Protein AF-A0A1I2GBT5-F1 (afdb_monomer_lite)

Organism: NCBI:txid35752

Structure (mmCIF, N/CA/C/O backbone):
data_AF-A0A1I2GBT5-F1
#
_entry.id   AF-A0A1I2GBT5-F1
#
loop_
_atom_site.group_PDB
_atom_site.id
_atom_site.type_symbol
_atom_site.label_atom_id
_atom_site.label_alt_id
_atom_site.label_comp_id
_atom_site.label_asym_id
_atom_site.label_entity_id
_atom_site.label_seq_id
_atom_site.pdbx_PDB_ins_code
_atom_site.Cartn_x
_atom_site.Cartn_y
_atom_site.Cartn_z
_atom_site.occupancy
_atom_site.B_iso_or_equiv
_atom_site.auth_seq_id
_atom_site.auth_comp_id
_atom_site.auth_asym_id
_atom_site.auth_atom_id
_atom_site.pdbx_PDB_model_num
ATOM 1 N N . MET A 1 1 ? 59.811 65.748 21.292 1.00 48.31 1 MET A N 1
ATOM 2 C CA . MET A 1 1 ? 60.052 65.456 19.861 1.00 48.31 1 MET A CA 1
ATOM 3 C C . MET A 1 1 ? 60.131 63.951 19.649 1.00 48.31 1 MET A C 1
ATOM 5 O O . MET A 1 1 ? 61.134 63.360 20.019 1.00 48.31 1 MET A O 1
ATOM 9 N N . ARG A 1 2 ? 59.064 63.355 19.106 1.00 45.00 2 ARG A N 1
ATOM 10 C CA . ARG A 1 2 ? 59.036 62.153 18.246 1.00 45.00 2 ARG A CA 1
ATOM 11 C C . ARG A 1 2 ? 57.567 61.798 18.031 1.00 45.00 2 ARG A C 1
ATOM 13 O O . ARG A 1 2 ? 56.970 61.006 18.746 1.00 45.00 2 ARG A O 1
ATOM 20 N N . THR A 1 3 ? 56.967 62.539 17.117 1.00 44.12 3 THR A N 1
ATOM 21 C CA . THR A 1 3 ? 55.636 62.295 16.585 1.00 44.12 3 THR A CA 1
ATOM 22 C C . THR A 1 3 ? 55.672 61.127 15.597 1.00 44.12 3 THR A C 1
ATOM 24 O O . THR A 1 3 ? 56.662 60.928 14.897 1.00 44.12 3 THR A O 1
ATOM 27 N N . LEU A 1 4 ? 54.506 60.489 15.469 1.00 47.56 4 LEU A N 1
ATOM 28 C CA . LEU A 1 4 ? 53.936 59.972 14.222 1.00 47.56 4 LEU A CA 1
ATOM 29 C C . LEU A 1 4 ? 54.155 58.485 13.868 1.00 47.56 4 LEU A C 1
ATOM 31 O O . LEU A 1 4 ? 55.274 58.023 13.684 1.00 47.56 4 LEU A O 1
ATOM 35 N N . LYS A 1 5 ? 53.003 57.835 13.612 1.00 38.53 5 LYS A N 1
ATOM 36 C CA . LYS A 1 5 ? 52.746 56.525 12.974 1.00 38.53 5 LYS A CA 1
ATOM 37 C C . LYS A 1 5 ? 52.518 55.324 13.902 1.00 38.53 5 LYS A C 1
ATOM 39 O O . LYS A 1 5 ? 53.180 54.303 13.787 1.00 38.53 5 LYS A O 1
ATOM 44 N N . ILE A 1 6 ? 51.475 55.406 14.730 1.00 52.69 6 ILE A N 1
ATOM 45 C CA . ILE A 1 6 ? 50.695 54.225 15.147 1.00 52.69 6 ILE A CA 1
ATOM 46 C C . ILE A 1 6 ? 49.285 54.400 14.570 1.00 52.69 6 ILE A C 1
ATOM 48 O O . ILE A 1 6 ? 48.335 54.747 15.259 1.00 52.69 6 ILE A O 1
ATOM 52 N N . ILE A 1 7 ? 49.186 54.265 13.250 1.00 53.88 7 ILE A N 1
ATOM 53 C CA . ILE A 1 7 ? 47.930 54.071 12.522 1.00 53.88 7 ILE A CA 1
ATOM 54 C C . ILE A 1 7 ? 48.219 52.885 11.614 1.00 53.88 7 ILE A C 1
ATOM 56 O O . ILE A 1 7 ? 48.825 53.085 10.575 1.00 53.88 7 ILE A O 1
ATOM 60 N N . PHE A 1 8 ? 47.932 51.672 12.078 1.00 44.69 8 PHE A N 1
ATOM 61 C CA . PHE A 1 8 ? 47.623 50.468 11.285 1.00 44.69 8 PHE A CA 1
ATOM 62 C C . PHE A 1 8 ? 47.340 49.323 12.276 1.00 44.69 8 PHE A C 1
ATOM 64 O O . PHE A 1 8 ? 47.978 48.279 12.288 1.00 44.69 8 PHE A O 1
ATOM 71 N N . ALA A 1 9 ? 46.400 49.573 13.188 1.00 50.25 9 ALA A N 1
ATOM 72 C CA . ALA A 1 9 ? 45.809 48.571 14.067 1.00 50.25 9 ALA A CA 1
ATOM 73 C C . ALA A 1 9 ? 44.315 48.487 13.731 1.00 50.25 9 ALA A C 1
ATOM 75 O O . ALA A 1 9 ? 43.475 48.968 14.480 1.00 50.25 9 ALA A O 1
ATOM 76 N N . ALA A 1 10 ? 44.004 47.985 12.537 1.00 52.44 10 ALA A N 1
ATOM 77 C CA . ALA A 1 10 ? 42.672 47.557 12.110 1.00 52.44 10 ALA A CA 1
ATOM 78 C C . ALA A 1 10 ? 42.823 46.827 10.765 1.00 52.44 10 ALA A C 1
ATOM 80 O O . ALA A 1 10 ? 43.583 47.296 9.925 1.00 52.44 10 ALA A O 1
ATOM 81 N N . LEU A 1 11 ? 42.076 45.735 10.565 1.00 50.72 11 LEU A N 1
ATOM 82 C CA . LEU A 1 11 ? 41.997 44.891 9.354 1.00 50.72 11 LEU A CA 1
ATOM 83 C C . LEU A 1 11 ? 43.031 43.764 9.193 1.00 50.72 11 LEU A C 1
ATOM 85 O O . LEU A 1 11 ? 43.610 43.593 8.128 1.00 50.72 11 LEU A O 1
ATOM 89 N N . VAL A 1 12 ? 43.151 42.896 10.200 1.00 51.91 12 VAL A N 1
ATOM 90 C CA . VAL A 1 12 ? 43.321 41.450 9.936 1.00 51.91 12 VAL A CA 1
ATOM 91 C C . VAL A 1 12 ? 42.384 40.679 10.867 1.00 51.91 12 VAL A C 1
ATOM 93 O O . VAL A 1 12 ? 42.790 39.935 11.751 1.00 51.91 12 VAL A O 1
ATOM 96 N N . THR A 1 13 ? 41.088 40.927 10.715 1.00 53.03 13 THR A N 1
ATOM 97 C CA . THR A 1 13 ? 40.041 40.020 11.190 1.00 53.03 13 THR A CA 1
ATOM 98 C C . THR A 1 13 ? 39.526 39.245 9.989 1.00 53.03 13 THR A C 1
ATOM 100 O O . THR A 1 13 ? 39.118 39.856 9.005 1.00 53.03 13 THR A O 1
ATOM 103 N N . LEU A 1 14 ? 39.488 37.920 10.138 1.00 53.88 14 LEU A N 1
ATOM 104 C CA . LEU A 1 14 ? 38.753 36.964 9.308 1.00 53.88 14 LEU A CA 1
ATOM 105 C C . LEU A 1 14 ? 39.408 36.520 7.983 1.00 53.88 14 LEU A C 1
ATOM 107 O O . LEU A 1 14 ? 38.904 36.758 6.895 1.00 53.88 14 LEU A O 1
ATOM 111 N N . ALA A 1 15 ? 40.473 35.730 8.098 1.00 49.19 15 ALA A N 1
ATOM 112 C CA . ALA A 1 15 ? 40.707 34.622 7.167 1.00 49.19 15 ALA A CA 1
ATOM 113 C C . ALA A 1 15 ? 40.478 33.300 7.921 1.00 49.19 15 ALA A C 1
ATOM 115 O O . ALA A 1 15 ? 41.344 32.435 8.000 1.00 49.19 15 ALA A O 1
ATOM 116 N N . VAL A 1 16 ? 39.3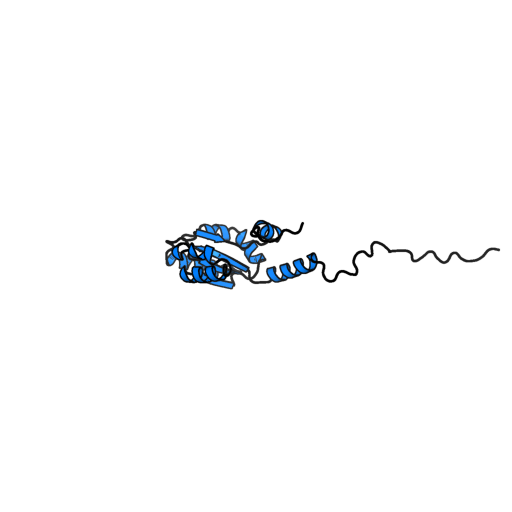16 33.191 8.574 1.00 53.62 16 VAL A N 1
ATOM 117 C CA . VAL A 1 16 ? 38.839 31.923 9.126 1.00 53.62 16 VAL A CA 1
ATOM 118 C C . VAL A 1 16 ? 38.215 31.171 7.960 1.00 53.62 16 VAL A C 1
ATOM 120 O O . VAL A 1 16 ? 37.145 31.535 7.490 1.00 53.62 16 VAL A O 1
ATOM 123 N N . VAL A 1 17 ? 38.946 30.166 7.481 1.00 55.16 17 VAL A N 1
ATOM 124 C CA . VAL A 1 17 ? 38.446 29.034 6.692 1.00 55.16 17 VAL A CA 1
ATOM 125 C C . VAL A 1 17 ? 37.563 29.447 5.510 1.00 55.16 17 VAL A C 1
ATOM 127 O O . VAL A 1 17 ? 36.375 29.155 5.455 1.00 55.16 17 VAL A O 1
ATOM 130 N N . THR A 1 18 ? 38.167 30.052 4.487 1.00 54.47 18 THR A N 1
ATOM 131 C CA . THR A 1 18 ? 37.607 30.000 3.126 1.00 54.47 18 THR A CA 1
ATOM 132 C C . THR A 1 18 ? 37.892 28.620 2.526 1.00 54.47 18 THR A C 1
ATOM 134 O O . THR A 1 18 ? 38.595 28.472 1.531 1.00 54.47 18 THR A O 1
ATOM 137 N N . GLY A 1 19 ? 37.397 27.581 3.196 1.00 52.28 19 GLY A N 1
ATOM 138 C CA . GLY A 1 19 ? 37.163 26.290 2.576 1.00 52.28 19 GLY A CA 1
ATOM 139 C C . GLY A 1 19 ? 35.829 26.360 1.838 1.00 52.28 19 GLY A C 1
ATOM 140 O O . GLY A 1 19 ? 34.835 26.772 2.421 1.00 52.28 19 GLY A O 1
ATOM 141 N N . CYS A 1 20 ? 35.837 25.950 0.569 1.00 51.62 20 CYS A N 1
ATOM 142 C CA . CYS A 1 20 ? 34.666 25.651 -0.266 1.00 51.62 20 CYS A CA 1
ATOM 143 C C . CYS A 1 20 ? 33.842 26.830 -0.818 1.00 51.62 20 CYS A C 1
ATOM 145 O O . CYS A 1 20 ? 32.632 26.892 -0.665 1.00 51.62 20 CYS A O 1
ATOM 147 N N . GLY A 1 21 ? 34.485 27.705 -1.595 1.00 50.25 21 GLY A N 1
ATOM 148 C CA . GLY A 1 21 ? 33.801 28.577 -2.565 1.00 50.25 21 GLY A CA 1
ATOM 149 C C . GLY A 1 21 ? 33.798 28.046 -4.010 1.00 50.25 21 GLY A C 1
ATOM 150 O O . GLY A 1 21 ? 33.721 28.848 -4.935 1.00 50.25 21 GLY A O 1
ATOM 151 N N . LEU A 1 22 ? 33.983 26.738 -4.245 1.00 52.72 22 LEU A N 1
ATOM 152 C CA . LEU A 1 22 ? 34.246 26.216 -5.601 1.00 52.72 22 LEU A CA 1
ATOM 153 C C . LEU A 1 22 ? 33.730 24.794 -5.883 1.00 52.72 22 LEU A C 1
ATOM 155 O O . LEU A 1 22 ? 34.223 24.137 -6.797 1.00 52.72 22 LEU A O 1
ATOM 159 N N . PHE A 1 23 ? 32.718 24.327 -5.156 1.00 54.47 23 PHE A N 1
ATOM 160 C CA . PHE A 1 23 ? 31.980 23.125 -5.541 1.00 54.47 23 PHE A CA 1
ATOM 161 C C . PHE A 1 23 ? 30.581 23.558 -5.970 1.00 54.47 23 PHE A C 1
ATOM 163 O O . PHE A 1 23 ? 29.801 24.047 -5.163 1.00 54.47 23 PHE A O 1
ATOM 170 N N . LYS A 1 24 ? 30.311 23.463 -7.277 1.00 57.53 24 LYS A N 1
ATOM 171 C CA . LYS A 1 24 ? 28.938 23.430 -7.788 1.00 57.53 24 LYS A CA 1
ATOM 172 C C . LYS A 1 24 ? 28.278 22.222 -7.129 1.00 57.53 24 LYS A C 1
ATOM 174 O O . LYS A 1 24 ? 28.861 21.151 -7.264 1.00 57.53 24 LYS A O 1
ATOM 179 N N . ASP A 1 25 ? 27.172 22.449 -6.424 1.00 56.03 25 ASP A N 1
ATOM 180 C CA . ASP A 1 25 ? 26.318 21.486 -5.718 1.00 56.03 25 ASP A CA 1
ATOM 181 C C . ASP A 1 25 ? 27.071 20.255 -5.206 1.00 56.03 25 ASP A C 1
ATOM 183 O O . ASP A 1 25 ? 27.348 19.308 -5.951 1.00 56.03 25 ASP A O 1
ATOM 187 N N . THR A 1 26 ? 27.416 20.250 -3.919 1.00 64.69 26 THR A N 1
ATOM 188 C CA . THR A 1 26 ? 27.980 19.032 -3.331 1.00 64.69 26 THR A CA 1
ATOM 189 C C . THR A 1 26 ? 27.016 17.855 -3.566 1.00 64.69 26 THR A C 1
ATOM 191 O O . THR A 1 26 ? 25.797 18.051 -3.585 1.00 64.69 26 THR A O 1
ATOM 194 N N . PRO A 1 27 ? 27.515 16.617 -3.760 1.00 69.25 27 PRO A N 1
ATOM 195 C CA . PRO A 1 27 ? 26.647 15.451 -3.936 1.00 69.25 27 PRO A CA 1
ATOM 196 C C . PRO A 1 27 ? 25.586 15.313 -2.832 1.00 69.25 27 PRO A C 1
ATOM 198 O O . PRO A 1 27 ? 24.500 14.807 -3.089 1.00 69.25 27 PRO A O 1
ATOM 201 N N . GLU A 1 28 ? 25.891 15.807 -1.631 1.00 66.81 28 GLU A N 1
ATOM 202 C CA . GLU A 1 28 ? 24.997 15.843 -0.477 1.00 66.81 28 GLU A CA 1
ATOM 203 C C . GLU A 1 28 ? 23.852 16.860 -0.632 1.00 66.81 28 GLU A C 1
ATOM 205 O O . GLU A 1 28 ? 22.700 16.487 -0.441 1.00 66.81 28 GLU A O 1
ATOM 210 N N . GLU A 1 29 ? 24.118 18.098 -1.067 1.00 68.75 29 GLU A N 1
ATOM 211 C CA . GLU A 1 29 ? 23.072 19.108 -1.329 1.00 68.75 29 GLU A CA 1
ATOM 212 C C . GLU A 1 29 ? 22.148 18.702 -2.486 1.00 68.75 29 GLU A C 1
ATOM 214 O O . GLU A 1 29 ? 20.932 18.892 -2.425 1.00 68.75 29 GLU A O 1
ATOM 219 N N . LYS A 1 30 ? 22.704 18.097 -3.544 1.00 70.56 30 LYS A N 1
ATOM 220 C CA . LYS A 1 30 ? 21.899 17.582 -4.659 1.00 70.56 30 LYS A CA 1
ATOM 221 C C . LYS A 1 30 ? 20.982 16.444 -4.203 1.00 70.56 30 LYS A C 1
ATOM 223 O O . LYS A 1 30 ? 19.805 16.429 -4.555 1.00 70.56 30 LYS A O 1
ATOM 228 N N . PHE A 1 31 ? 21.513 15.521 -3.405 1.00 70.62 31 PHE A N 1
ATOM 229 C CA . PHE A 1 31 ? 20.752 14.414 -2.834 1.00 70.62 31 PHE A CA 1
ATOM 230 C C . PHE A 1 31 ? 19.661 14.902 -1.871 1.00 70.62 31 PHE A C 1
ATOM 232 O O . PHE A 1 31 ? 18.541 14.401 -1.916 1.00 70.62 31 PHE A O 1
ATOM 239 N N . GLN A 1 32 ? 19.950 15.922 -1.055 1.00 71.50 32 GLN A N 1
ATOM 240 C CA . GLN A 1 32 ? 18.959 16.566 -0.187 1.00 71.50 32 GLN A CA 1
ATOM 241 C C . GLN A 1 32 ? 17.795 17.145 -0.993 1.00 71.50 32 GLN A C 1
ATOM 243 O O . GLN A 1 32 ? 16.642 16.868 -0.676 1.00 71.50 32 GLN A O 1
ATOM 248 N N . LYS A 1 33 ? 18.085 17.875 -2.075 1.00 74.06 33 LYS A N 1
ATOM 249 C CA . LYS A 1 33 ? 17.052 18.461 -2.934 1.00 74.06 33 LYS A CA 1
ATOM 250 C C . LYS A 1 33 ? 16.226 17.407 -3.678 1.00 74.06 33 LYS A C 1
ATOM 252 O O . LYS A 1 33 ? 15.013 17.551 -3.793 1.00 74.06 33 LYS A O 1
ATOM 257 N N . GLU A 1 34 ? 16.864 16.341 -4.166 1.00 71.62 34 GLU A N 1
ATOM 258 C CA . GLU A 1 34 ? 16.162 15.202 -4.777 1.00 71.62 34 GLU A CA 1
ATOM 259 C C . GLU A 1 34 ? 15.240 14.504 -3.765 1.00 71.62 34 GLU A C 1
ATOM 261 O O . 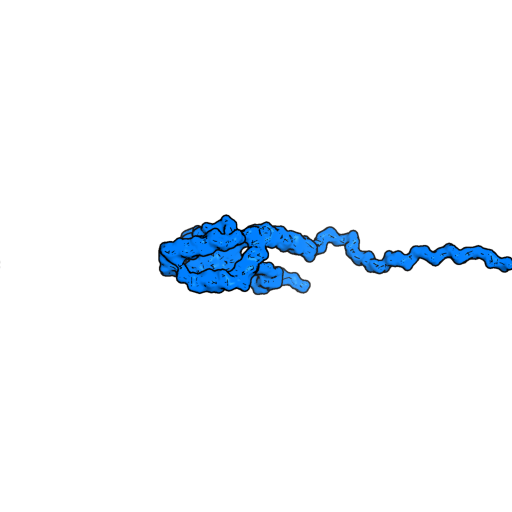GLU A 1 34 ? 14.127 14.118 -4.116 1.00 71.62 34 GLU A O 1
ATOM 266 N N . ILE A 1 35 ? 15.661 14.383 -2.502 1.00 69.31 35 ILE A N 1
ATOM 267 C CA . ILE A 1 35 ? 14.818 13.833 -1.437 1.00 69.31 35 ILE A CA 1
ATOM 268 C C . ILE A 1 35 ? 13.664 14.772 -1.089 1.00 69.31 35 ILE A C 1
ATOM 270 O O . ILE A 1 35 ? 12.543 14.287 -0.975 1.00 69.31 35 ILE A O 1
ATOM 274 N N . GLU A 1 36 ? 13.888 16.082 -0.950 1.00 70.00 36 GLU A N 1
ATOM 275 C CA . GLU A 1 36 ? 12.803 17.050 -0.716 1.00 70.00 36 GLU A CA 1
ATOM 276 C C . GLU A 1 36 ? 11.739 16.964 -1.818 1.00 70.00 36 GLU A C 1
ATOM 278 O O . GLU A 1 36 ? 10.555 16.839 -1.518 1.00 70.00 36 GLU A O 1
ATOM 283 N N . GLU A 1 37 ? 12.152 16.897 -3.087 1.00 72.50 37 GLU A N 1
ATOM 284 C CA . GLU A 1 37 ? 11.221 16.749 -4.212 1.00 72.50 37 GLU A CA 1
ATOM 285 C C . GLU A 1 37 ? 10.461 15.408 -4.188 1.00 72.50 37 GLU A C 1
ATOM 287 O O . GLU A 1 37 ? 9.319 15.321 -4.641 1.00 72.50 37 GLU A O 1
ATOM 292 N N . ILE A 1 38 ? 11.072 14.334 -3.677 1.00 67.06 38 ILE A N 1
ATOM 293 C CA . ILE A 1 38 ? 10.394 13.042 -3.479 1.00 67.06 38 ILE A CA 1
ATOM 294 C C . ILE A 1 38 ? 9.382 13.128 -2.333 1.00 67.06 38 ILE A C 1
ATOM 296 O O . ILE A 1 38 ? 8.290 12.575 -2.452 1.00 67.06 38 ILE A O 1
ATOM 300 N N . LEU A 1 39 ? 9.717 13.823 -1.245 1.00 66.38 39 LEU A N 1
ATOM 301 C CA . LEU A 1 39 ? 8.842 13.980 -0.082 1.00 66.38 39 LEU A CA 1
ATOM 302 C C . LEU A 1 39 ? 7.615 14.852 -0.385 1.00 66.38 39 LEU A C 1
ATOM 304 O O . LEU A 1 39 ? 6.569 14.640 0.225 1.00 66.38 39 LEU A O 1
ATOM 308 N N . GLU A 1 40 ? 7.725 15.771 -1.348 1.00 69.25 40 GLU A N 1
ATOM 309 C CA . GLU A 1 40 ? 6.613 16.578 -1.869 1.00 69.25 40 GLU A CA 1
ATOM 310 C C . GLU A 1 40 ? 5.709 15.825 -2.865 1.00 69.25 40 GLU A C 1
ATOM 312 O O . GLU A 1 40 ? 4.641 16.323 -3.232 1.00 69.25 40 GLU A O 1
ATOM 317 N N . LYS A 1 41 ? 6.103 14.630 -3.328 1.00 78.50 41 LYS A N 1
ATOM 318 C CA . LYS A 1 41 ? 5.283 13.823 -4.241 1.00 78.50 41 LYS A CA 1
ATOM 319 C C . LYS A 1 41 ? 4.276 12.962 -3.472 1.00 78.50 41 LYS A C 1
ATOM 321 O O . LYS A 1 41 ? 4.590 12.474 -2.384 1.00 78.50 41 LYS A O 1
ATOM 326 N N . PRO A 1 42 ? 3.100 12.686 -4.073 1.00 83.44 42 PRO A N 1
ATOM 327 C CA . PRO A 1 42 ? 2.147 11.742 -3.514 1.00 83.44 42 PRO A CA 1
ATOM 328 C C . PRO A 1 42 ? 2.807 10.393 -3.269 1.00 83.44 42 PRO A C 1
ATOM 330 O O . PRO A 1 42 ? 3.398 9.791 -4.172 1.00 83.44 42 PRO A O 1
ATOM 333 N N . ALA A 1 43 ? 2.692 9.919 -2.039 1.00 91.62 43 ALA A N 1
ATOM 334 C CA . ALA A 1 43 ? 3.244 8.643 -1.644 1.00 91.62 43 ALA A CA 1
ATOM 335 C C . ALA A 1 43 ? 2.188 7.544 -1.812 1.00 91.62 43 ALA A C 1
ATOM 337 O O . ALA A 1 43 ? 0.983 7.784 -1.725 1.00 91.62 43 ALA A O 1
ATOM 338 N N . VAL A 1 44 ? 2.641 6.318 -2.083 1.00 94.25 44 VAL A N 1
ATOM 339 C CA . VAL A 1 44 ? 1.748 5.173 -2.294 1.00 94.25 44 VAL A CA 1
ATOM 340 C C . VAL A 1 44 ? 2.106 4.055 -1.333 1.00 94.25 44 VAL A C 1
ATOM 342 O O . VAL A 1 44 ? 3.247 3.595 -1.318 1.00 94.25 44 VAL A O 1
ATOM 345 N N . PHE A 1 45 ? 1.114 3.573 -0.588 1.00 97.00 45 PHE A N 1
ATOM 346 C CA . PHE A 1 45 ? 1.198 2.316 0.152 1.00 97.00 45 PHE A CA 1
ATOM 347 C C . PHE A 1 45 ? 0.245 1.282 -0.458 1.00 97.00 45 PHE A C 1
ATOM 349 O O . PHE A 1 45 ? -0.677 1.618 -1.204 1.00 97.00 45 PHE A O 1
ATOM 356 N N . THR A 1 46 ? 0.506 0.003 -0.200 1.00 97.94 46 THR A N 1
ATOM 357 C CA . THR A 1 46 ? -0.267 -1.109 -0.775 1.00 97.94 46 THR A CA 1
ATOM 358 C C . THR A 1 46 ? -0.862 -1.964 0.332 1.00 97.94 46 THR A C 1
ATOM 360 O O . THR A 1 46 ? -0.156 -2.338 1.265 1.00 97.94 46 THR A O 1
ATOM 363 N N . VAL A 1 47 ? -2.146 -2.292 0.216 1.00 98.50 47 VAL A N 1
ATOM 364 C CA . VAL A 1 47 ? -2.831 -3.257 1.083 1.00 98.50 47 VAL A CA 1
ATOM 365 C C . VAL A 1 47 ? -3.085 -4.512 0.265 1.00 98.50 47 VAL A C 1
ATOM 367 O O . VAL A 1 47 ? -3.885 -4.474 -0.661 1.00 98.50 47 VAL A O 1
ATOM 370 N N . PHE A 1 48 ? -2.387 -5.599 0.571 1.00 98.25 48 PHE A N 1
ATOM 371 C CA . PHE A 1 48 ? -2.605 -6.905 -0.046 1.00 98.25 48 PHE A CA 1
ATOM 372 C C . PHE A 1 48 ? -3.742 -7.636 0.655 1.00 98.25 48 PHE A C 1
ATOM 374 O O . PHE A 1 48 ? -3.843 -7.598 1.885 1.00 98.25 48 PHE A O 1
ATOM 381 N N . LEU A 1 49 ? -4.567 -8.312 -0.134 1.00 98.38 49 LEU A N 1
ATOM 382 C CA . LEU A 1 49 ? -5.735 -9.040 0.336 1.00 98.38 49 LEU A CA 1
ATOM 383 C C . LEU A 1 49 ? -5.414 -10.523 0.519 1.00 98.38 49 LEU A C 1
ATOM 385 O O . LEU A 1 49 ? -4.471 -11.056 -0.078 1.00 98.38 49 LEU A O 1
ATOM 389 N N . ASP A 1 50 ? -6.218 -11.180 1.345 1.00 97.69 50 ASP A N 1
ATOM 390 C CA . ASP A 1 50 ? -6.290 -12.638 1.373 1.00 97.69 50 ASP A CA 1
ATOM 391 C C . ASP A 1 50 ? -6.906 -13.181 0.076 1.00 97.69 50 ASP A C 1
ATOM 393 O O . ASP A 1 50 ? -7.671 -12.488 -0.598 1.00 97.69 50 ASP A O 1
ATOM 397 N N . ASP A 1 51 ? -6.572 -14.421 -0.295 1.00 94.69 51 ASP A N 1
ATOM 398 C CA . ASP A 1 51 ? -7.038 -15.015 -1.559 1.00 94.69 51 ASP A CA 1
ATOM 399 C C . ASP A 1 51 ? -8.554 -15.268 -1.534 1.00 94.69 51 ASP A C 1
ATOM 401 O O . ASP A 1 51 ? -9.217 -15.263 -2.569 1.00 94.69 51 ASP A O 1
ATOM 405 N N . GLU A 1 52 ? -9.100 -15.458 -0.337 1.00 94.88 52 GLU A N 1
ATOM 406 C CA . GLU A 1 52 ? -10.507 -15.680 -0.036 1.00 94.88 52 GLU A CA 1
ATOM 407 C C . GLU A 1 52 ? -11.278 -14.404 0.345 1.00 94.88 52 GLU A C 1
ATOM 409 O O . GLU A 1 52 ? -12.443 -14.503 0.739 1.00 94.88 52 GLU A O 1
ATOM 414 N N . ALA A 1 53 ? -10.666 -13.216 0.229 1.00 97.12 53 ALA A N 1
ATOM 415 C CA . ALA A 1 53 ? -11.308 -11.955 0.593 1.00 97.12 53 ALA A CA 1
ATOM 416 C C . ALA A 1 53 ? -12.626 -11.748 -0.179 1.00 97.12 53 ALA A C 1
ATOM 418 O O . ALA A 1 53 ? -12.686 -11.679 -1.410 1.00 97.12 53 ALA A O 1
ATOM 419 N N . THR A 1 54 ? -13.721 -11.624 0.561 1.00 97.88 54 THR A N 1
ATOM 420 C CA . THR A 1 54 ? -15.072 -11.543 0.006 1.00 97.88 54 THR A CA 1
ATOM 421 C C . THR A 1 54 ? -15.379 -10.148 -0.559 1.00 97.88 54 THR A C 1
ATOM 423 O O . THR A 1 54 ? -14.737 -9.152 -0.228 1.00 97.88 54 THR A O 1
ATOM 426 N N . GLU A 1 55 ? -16.395 -10.027 -1.425 1.00 97.50 55 GLU A N 1
ATOM 427 C CA . GLU A 1 55 ? -16.854 -8.712 -1.925 1.00 97.50 55 GLU A CA 1
ATOM 428 C C . GLU A 1 55 ? -17.238 -7.719 -0.803 1.00 97.50 55 GLU A C 1
ATOM 430 O O . GLU A 1 55 ? -16.841 -6.550 -0.878 1.00 97.50 55 GLU A O 1
ATOM 435 N N . PRO A 1 56 ? -17.960 -8.129 0.264 1.00 98.19 56 PRO A N 1
ATOM 436 C CA . PRO A 1 56 ? -18.233 -7.240 1.390 1.00 98.19 56 PRO A CA 1
ATOM 437 C C . PRO A 1 56 ? -16.968 -6.757 2.107 1.00 98.19 56 PRO A C 1
ATOM 439 O O . PRO A 1 56 ? -16.893 -5.580 2.454 1.00 98.19 56 PRO A O 1
ATOM 442 N N . GLU A 1 57 ? -15.969 -7.622 2.297 1.00 98.31 57 GLU A N 1
ATOM 443 C CA . GLU A 1 57 ? -14.691 -7.256 2.928 1.00 98.31 57 GLU A CA 1
ATOM 444 C C . GLU A 1 57 ? -13.910 -6.270 2.060 1.00 98.31 57 GLU A C 1
ATOM 446 O O . GLU A 1 57 ? -13.472 -5.230 2.551 1.00 98.31 57 GLU A O 1
ATOM 451 N N . ARG A 1 58 ? -13.845 -6.512 0.746 1.00 98.19 58 ARG A N 1
ATOM 452 C CA . ARG A 1 58 ? -13.238 -5.583 -0.222 1.00 98.19 58 ARG A CA 1
ATOM 453 C C . ARG A 1 58 ? -13.920 -4.221 -0.223 1.00 98.19 58 ARG A C 1
ATOM 455 O O . ARG A 1 58 ? -13.252 -3.187 -0.226 1.00 98.19 58 ARG A O 1
ATOM 462 N N . THR A 1 59 ? -15.249 -4.208 -0.171 1.00 98.25 59 THR A N 1
ATOM 463 C CA . THR A 1 59 ? -16.042 -2.973 -0.106 1.00 98.25 59 THR A CA 1
ATOM 464 C C . THR A 1 59 ? -15.813 -2.225 1.208 1.00 98.25 59 THR A C 1
ATOM 466 O O . THR A 1 59 ? -15.666 -0.998 1.204 1.00 98.25 59 THR A O 1
ATOM 469 N N . ALA A 1 60 ? -15.755 -2.942 2.333 1.00 98.12 60 ALA A N 1
ATOM 470 C CA . ALA A 1 60 ? -15.484 -2.365 3.646 1.00 98.12 60 ALA A CA 1
ATOM 471 C C . ALA A 1 60 ? -14.069 -1.775 3.720 1.00 98.12 60 ALA A C 1
ATOM 473 O O . ALA A 1 60 ? -13.910 -0.642 4.172 1.00 98.12 60 ALA A O 1
ATOM 474 N N . LEU A 1 61 ? -13.070 -2.501 3.213 1.00 98.44 61 LEU A N 1
ATOM 475 C CA . LEU A 1 61 ? -11.681 -2.058 3.129 1.00 98.44 61 LEU A CA 1
ATOM 476 C C . LEU A 1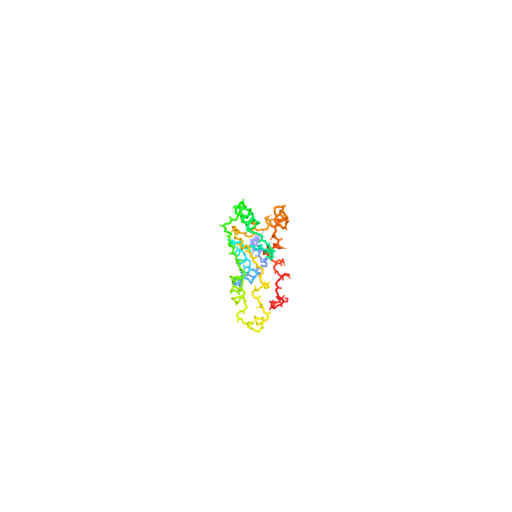 61 ? -11.537 -0.806 2.260 1.00 98.44 61 LEU A C 1
ATOM 478 O O . LEU A 1 61 ? -10.999 0.197 2.725 1.00 98.44 61 LEU A O 1
ATOM 482 N N . ARG A 1 62 ? -12.094 -0.810 1.042 1.00 98.44 62 ARG A N 1
ATOM 483 C CA . ARG A 1 62 ? -12.134 0.383 0.180 1.00 98.44 62 ARG A CA 1
ATOM 484 C C . ARG A 1 62 ? -12.749 1.577 0.908 1.00 98.44 62 ARG A C 1
ATOM 486 O O . ARG A 1 62 ? -12.151 2.646 0.949 1.00 98.44 62 ARG A O 1
ATOM 493 N N . SER A 1 63 ? -13.918 1.377 1.515 1.00 98.19 63 SER A N 1
ATOM 494 C CA . SER A 1 63 ? -14.633 2.441 2.228 1.00 98.19 63 SER A CA 1
ATOM 495 C C . SER A 1 63 ? -13.850 2.970 3.428 1.00 98.19 63 SER A C 1
ATOM 497 O O . SER A 1 63 ? -14.007 4.130 3.796 1.00 98.19 63 SER A O 1
ATOM 499 N N . TRP A 1 64 ? -13.057 2.123 4.086 1.00 98.00 64 TRP A N 1
ATOM 500 C CA . TRP A 1 64 ? -12.182 2.534 5.178 1.00 98.00 64 TRP A CA 1
ATOM 501 C C . TRP A 1 64 ? -11.019 3.383 4.656 1.00 98.00 64 TRP A C 1
ATOM 503 O O . TRP A 1 64 ? -10.755 4.446 5.216 1.00 98.00 64 TRP A O 1
ATOM 513 N N . LEU A 1 65 ? -10.375 2.957 3.563 1.00 98.12 65 LEU A N 1
ATOM 514 C CA . LEU A 1 65 ? -9.253 3.671 2.941 1.00 98.12 65 LEU A CA 1
ATOM 515 C C . LEU A 1 65 ? -9.683 5.055 2.439 1.00 98.12 65 LEU A C 1
ATOM 517 O O . LEU A 1 65 ? -9.027 6.046 2.734 1.00 98.12 65 LEU A O 1
ATOM 521 N N . GLU A 1 66 ? -10.826 5.142 1.758 1.00 97.56 66 GLU A N 1
ATOM 522 C CA . GLU A 1 66 ? -11.366 6.397 1.208 1.00 97.56 66 GLU A CA 1
ATOM 523 C C . GLU A 1 66 ? -11.814 7.403 2.288 1.00 97.56 66 GLU A C 1
ATOM 525 O O . GLU A 1 66 ? -12.033 8.573 1.986 1.00 97.56 66 GLU A O 1
ATOM 530 N N . LYS A 1 67 ? -11.955 6.973 3.550 1.00 97.00 67 LYS A N 1
ATOM 531 C CA . LYS A 1 67 ? -12.298 7.848 4.686 1.00 97.00 67 LYS A CA 1
ATOM 532 C C . LYS A 1 67 ? -11.083 8.427 5.404 1.00 97.00 67 LYS A C 1
ATOM 534 O O . LYS A 1 67 ? -11.268 9.255 6.296 1.00 97.00 67 LYS A O 1
ATOM 539 N N . GLN A 1 68 ? -9.873 7.980 5.074 1.00 95.81 68 GLN A N 1
ATOM 540 C CA . GLN A 1 68 ? -8.674 8.519 5.704 1.00 95.81 68 GLN A CA 1
ATOM 541 C C . GLN A 1 68 ? -8.425 9.948 5.193 1.00 95.81 68 GLN A C 1
ATOM 543 O O . GLN A 1 68 ? -8.548 10.185 3.991 1.00 95.81 68 GLN A O 1
ATOM 548 N N . PRO A 1 69 ? -8.085 10.901 6.078 1.00 92.88 69 PRO A N 1
ATOM 549 C CA . PRO A 1 69 ? -8.068 12.329 5.752 1.00 92.88 69 PRO A CA 1
ATOM 550 C C . PRO A 1 69 ? -7.107 12.696 4.613 1.00 92.88 69 PRO A C 1
ATOM 552 O O . PRO A 1 69 ? -7.433 13.560 3.805 1.00 92.88 69 PRO A O 1
ATOM 555 N N . ASP A 1 70 ? -5.970 12.007 4.521 1.00 93.44 70 ASP A N 1
ATOM 556 C CA . ASP A 1 70 ? -4.905 12.320 3.561 1.00 93.44 70 ASP A CA 1
ATOM 557 C C . ASP A 1 70 ? -4.890 11.386 2.343 1.00 93.44 70 ASP A C 1
ATOM 559 O O . ASP A 1 70 ? -3.991 11.464 1.503 1.00 93.44 70 ASP A O 1
ATOM 563 N N . VAL A 1 71 ? -5.871 10.479 2.229 1.00 96.19 71 VAL A N 1
ATOM 564 C CA . VAL A 1 71 ? -5.999 9.579 1.076 1.00 96.19 71 VAL A CA 1
ATOM 565 C C . VAL A 1 71 ? -6.600 10.330 -0.106 1.00 96.19 71 VAL A C 1
ATOM 567 O O . VAL A 1 71 ? -7.704 10.864 -0.051 1.00 96.19 71 VAL A O 1
ATOM 570 N N . VAL A 1 72 ? -5.862 10.327 -1.213 1.00 96.38 72 VAL A N 1
ATOM 571 C CA . VAL A 1 72 ? -6.207 11.030 -2.454 1.00 96.38 72 VAL A CA 1
ATOM 572 C C . VAL A 1 72 ? -6.830 10.080 -3.477 1.00 96.38 72 VAL A C 1
ATOM 574 O O . VAL A 1 72 ? -7.693 10.485 -4.254 1.00 96.38 72 VAL A O 1
ATOM 577 N N . ALA A 1 73 ? -6.399 8.815 -3.505 1.00 97.25 73 ALA A N 1
ATOM 578 C CA . ALA A 1 73 ? -6.941 7.818 -4.425 1.00 97.25 73 ALA A CA 1
ATOM 579 C C . ALA A 1 73 ? -6.797 6.391 -3.889 1.00 97.25 73 ALA A C 1
ATOM 581 O O . ALA A 1 73 ? -5.789 6.049 -3.272 1.00 97.25 73 ALA A O 1
ATOM 582 N N . VAL A 1 74 ? -7.775 5.538 -4.207 1.00 98.12 74 VAL A N 1
ATOM 583 C CA . VAL A 1 74 ? -7.768 4.104 -3.885 1.00 98.12 74 VAL A CA 1
ATOM 584 C C . VAL A 1 74 ? -8.042 3.300 -5.155 1.00 98.12 74 VAL A C 1
ATOM 586 O O . VAL A 1 74 ? -9.169 3.254 -5.659 1.00 98.12 74 VAL A O 1
ATOM 589 N N . ALA A 1 75 ? -7.007 2.647 -5.679 1.00 97.69 75 ALA A N 1
ATOM 590 C CA . ALA A 1 75 ? -7.091 1.804 -6.865 1.00 97.69 75 ALA A CA 1
ATOM 591 C C . ALA A 1 75 ? -7.071 0.327 -6.467 1.00 97.69 75 ALA A C 1
ATOM 593 O O . ALA A 1 75 ? -6.180 -0.108 -5.744 1.00 97.69 75 ALA A O 1
ATOM 594 N N . PHE A 1 76 ? -8.050 -0.437 -6.949 1.00 97.94 76 PHE A N 1
ATOM 595 C CA . PHE A 1 76 ? -8.038 -1.890 -6.810 1.00 97.94 76 PHE A CA 1
ATOM 596 C C . PHE A 1 76 ? -7.221 -2.493 -7.951 1.00 97.94 76 PHE A C 1
ATOM 598 O O . PHE A 1 76 ? -7.401 -2.112 -9.107 1.00 97.94 76 PHE A O 1
ATOM 605 N N . GLU A 1 77 ? -6.328 -3.406 -7.606 1.00 97.38 77 GLU A N 1
ATOM 606 C CA . GLU A 1 77 ? -5.476 -4.154 -8.517 1.00 97.38 77 GLU A CA 1
ATOM 607 C C . GLU A 1 77 ? -5.815 -5.636 -8.342 1.00 97.38 77 GLU A C 1
ATOM 609 O O . GLU A 1 77 ? -5.496 -6.241 -7.317 1.00 97.38 77 GLU A O 1
ATOM 614 N N . ASP A 1 78 ? -6.513 -6.200 -9.328 1.00 96.69 78 ASP A N 1
ATOM 615 C CA . ASP A 1 78 ? -6.770 -7.637 -9.381 1.00 96.69 78 ASP A CA 1
ATOM 616 C C . ASP A 1 78 ? -5.490 -8.416 -9.734 1.00 96.69 78 ASP A C 1
ATOM 618 O O . ASP A 1 78 ? -4.458 -7.836 -10.091 1.00 96.69 78 ASP A O 1
ATOM 622 N N . LYS A 1 79 ? -5.548 -9.752 -9.665 1.00 95.00 79 LYS A N 1
ATOM 623 C CA . LYS A 1 79 ? -4.383 -10.604 -9.954 1.00 95.00 79 LYS A CA 1
ATOM 624 C C . LYS A 1 79 ? -3.801 -10.362 -11.356 1.00 95.00 79 LYS A C 1
ATOM 626 O O . LYS A 1 79 ? -2.585 -10.416 -11.531 1.00 95.00 79 LYS A O 1
ATOM 631 N N . ALA A 1 80 ? -4.642 -10.091 -12.358 1.00 95.25 80 ALA A N 1
ATOM 632 C CA . ALA A 1 80 ? -4.191 -9.873 -13.733 1.00 95.25 80 ALA A CA 1
ATOM 633 C C . ALA A 1 80 ? -3.449 -8.536 -13.866 1.00 95.25 80 ALA A C 1
ATOM 635 O O . ALA A 1 80 ? -2.348 -8.487 -14.414 1.00 95.25 80 ALA A O 1
ATOM 636 N N . ALA A 1 81 ? -4.009 -7.465 -13.305 1.00 95.50 81 ALA A N 1
ATOM 637 C CA . ALA A 1 81 ? -3.377 -6.155 -13.246 1.00 95.50 81 ALA A CA 1
ATOM 638 C C . ALA A 1 81 ? -2.065 -6.194 -12.443 1.00 95.50 81 ALA A C 1
ATOM 640 O O . ALA A 1 81 ? -1.062 -5.627 -12.886 1.00 95.50 81 ALA A O 1
ATOM 641 N N . ALA A 1 82 ? -2.039 -6.927 -11.324 1.00 94.19 82 ALA A N 1
ATOM 642 C CA . ALA A 1 82 ? -0.833 -7.147 -10.531 1.00 94.19 82 ALA A CA 1
ATOM 643 C C . ALA A 1 82 ? 0.257 -7.839 -11.359 1.00 94.19 82 ALA A C 1
ATOM 645 O O . ALA A 1 82 ? 1.405 -7.402 -11.341 1.00 94.19 82 ALA A O 1
ATOM 646 N N . TYR A 1 83 ? -0.095 -8.864 -12.141 1.00 93.44 83 TYR A N 1
ATOM 647 C CA . TYR A 1 83 ? 0.842 -9.568 -13.019 1.00 93.44 83 TYR A CA 1
ATOM 648 C C . TYR A 1 83 ? 1.405 -8.685 -14.133 1.00 93.44 83 TYR A C 1
ATOM 650 O O . TYR A 1 83 ? 2.614 -8.684 -14.372 1.00 93.44 83 TYR A O 1
ATOM 658 N N . GLU A 1 84 ? 0.564 -7.881 -14.787 1.00 93.31 84 GLU A N 1
ATOM 659 C CA . GLU A 1 84 ? 1.022 -6.917 -15.792 1.00 93.31 84 GLU A CA 1
ATOM 660 C C . GLU A 1 84 ? 1.981 -5.884 -15.197 1.00 93.31 84 GLU A C 1
ATOM 662 O O . GLU A 1 84 ? 3.048 -5.627 -15.761 1.00 93.31 84 GLU A O 1
ATOM 667 N N . ARG A 1 85 ? 1.648 -5.333 -14.025 1.00 90.25 85 ARG A N 1
ATOM 668 C CA . ARG A 1 85 ? 2.526 -4.407 -13.308 1.00 90.25 85 ARG A CA 1
ATOM 669 C C . ARG A 1 85 ? 3.833 -5.080 -12.904 1.00 90.25 85 ARG A C 1
ATOM 671 O O . ARG A 1 85 ? 4.895 -4.480 -13.038 1.00 90.25 85 ARG A O 1
ATOM 678 N N . PHE A 1 86 ? 3.765 -6.318 -12.428 1.00 89.44 86 PHE A N 1
ATOM 679 C CA . PHE A 1 86 ? 4.939 -7.086 -12.041 1.00 89.44 86 PHE A CA 1
ATOM 680 C C . PHE A 1 86 ? 5.876 -7.248 -13.249 1.00 89.44 86 PHE A C 1
ATOM 682 O O . PHE A 1 86 ? 7.028 -6.844 -13.173 1.00 89.44 86 PHE A O 1
ATOM 689 N N . LYS A 1 87 ? 5.385 -7.646 -14.429 1.00 88.88 87 LYS A N 1
ATOM 690 C CA . LYS A 1 87 ? 6.214 -7.696 -15.655 1.00 88.88 87 LYS A CA 1
ATOM 691 C C . LYS A 1 87 ? 6.919 -6.372 -15.982 1.00 88.88 87 LYS A C 1
ATOM 693 O O . LYS A 1 87 ? 8.055 -6.388 -16.443 1.00 88.88 87 LYS A O 1
ATOM 698 N N . GLN A 1 88 ? 6.271 -5.234 -15.736 1.00 90.38 88 GLN A N 1
ATOM 699 C CA . GLN A 1 88 ? 6.864 -3.910 -15.974 1.00 90.38 88 GLN A CA 1
ATOM 700 C C . GLN A 1 88 ? 7.973 -3.546 -14.976 1.00 90.38 88 GLN A C 1
ATOM 702 O O . GLN A 1 88 ? 8.810 -2.705 -15.293 1.00 90.38 88 GLN A O 1
ATOM 707 N N . LEU A 1 89 ? 7.982 -4.146 -13.782 1.00 86.38 89 LEU A N 1
ATOM 708 C CA . LEU A 1 89 ? 8.996 -3.907 -12.749 1.00 86.38 89 LEU A CA 1
ATOM 709 C C . LEU A 1 89 ? 10.269 -4.740 -12.950 1.00 86.38 89 LEU A C 1
ATOM 711 O O . LEU A 1 89 ? 11.331 -4.321 -12.496 1.00 86.38 89 LEU A O 1
ATOM 715 N N . TRP A 1 90 ? 10.181 -5.874 -13.651 1.00 86.81 90 TRP A N 1
ATOM 716 C CA . TRP A 1 90 ? 11.326 -6.735 -13.984 1.00 86.81 90 TRP A CA 1
ATOM 717 C C . TRP A 1 90 ? 11.519 -6.883 -15.505 1.00 86.81 90 TRP A C 1
ATOM 719 O O . TRP A 1 90 ? 11.534 -8.005 -16.014 1.00 86.81 90 TRP A O 1
ATOM 729 N N . PRO A 1 91 ? 11.685 -5.776 -16.259 1.00 85.75 91 PRO A N 1
ATOM 730 C CA . PRO A 1 91 ? 11.874 -5.851 -17.708 1.00 85.75 91 PRO A CA 1
ATOM 731 C C . PRO A 1 91 ? 13.198 -6.533 -18.085 1.00 85.75 91 PRO A C 1
ATOM 733 O O . PRO A 1 91 ? 13.281 -7.189 -19.121 1.00 85.75 91 PRO A O 1
ATOM 736 N N . ASP A 1 92 ? 14.211 -6.405 -17.224 1.00 87.75 92 ASP A N 1
ATOM 737 C CA . ASP A 1 92 ? 15.572 -6.893 -17.459 1.00 87.75 92 ASP A CA 1
ATOM 738 C C . ASP A 1 92 ? 15.817 -8.311 -16.912 1.00 87.75 92 ASP A C 1
ATOM 740 O O . ASP A 1 92 ? 16.898 -8.864 -17.107 1.00 87.75 92 ASP A O 1
ATOM 744 N N . ASP A 1 93 ? 14.824 -8.918 -16.250 1.00 86.62 93 ASP A N 1
ATOM 745 C CA . ASP A 1 93 ? 14.921 -10.266 -15.673 1.00 86.62 93 ASP A CA 1
ATOM 746 C C . ASP A 1 93 ? 13.765 -11.177 -16.141 1.00 86.62 93 ASP A C 1
ATOM 748 O O . ASP A 1 93 ? 12.889 -11.580 -15.366 1.00 86.62 93 ASP A O 1
ATOM 752 N N . PRO A 1 94 ? 13.716 -11.509 -17.446 1.00 84.81 94 PRO A N 1
ATOM 753 C CA . PRO A 1 94 ? 12.672 -12.371 -17.991 1.00 84.81 94 PRO A CA 1
ATOM 754 C C . PRO A 1 94 ? 12.760 -13.810 -17.465 1.00 84.81 94 PRO A C 1
ATOM 756 O O . PRO A 1 94 ? 11.759 -14.525 -17.489 1.00 84.81 94 PRO A O 1
ATOM 759 N N . ASP A 1 95 ? 13.931 -14.256 -17.002 1.00 86.88 95 ASP A N 1
ATOM 760 C CA . ASP A 1 95 ? 14.106 -15.590 -16.426 1.00 86.88 95 ASP A CA 1
ATOM 761 C C . ASP A 1 95 ? 13.468 -15.692 -15.036 1.00 86.88 95 ASP A C 1
ATOM 763 O O . ASP A 1 95 ? 12.829 -16.706 -14.742 1.00 86.88 95 ASP A O 1
ATOM 767 N N . PHE A 1 96 ? 13.537 -14.637 -14.218 1.00 85.06 96 PHE A N 1
ATOM 768 C CA . PHE A 1 96 ? 12.748 -14.537 -12.990 1.00 85.06 96 PHE A CA 1
ATOM 769 C C . PHE A 1 96 ? 11.248 -14.638 -13.286 1.00 85.06 96 PHE A C 1
ATOM 771 O O . PHE A 1 96 ? 10.546 -15.448 -12.676 1.00 85.06 96 PHE A O 1
ATOM 778 N N . MET A 1 97 ? 10.773 -13.910 -14.301 1.00 86.94 97 MET A N 1
ATOM 779 C CA . MET A 1 97 ? 9.358 -13.897 -14.687 1.00 86.94 97 MET A CA 1
ATOM 780 C C . MET A 1 97 ? 8.810 -15.254 -15.149 1.00 86.94 97 MET A C 1
ATOM 782 O O . MET A 1 97 ? 7.614 -15.497 -14.999 1.00 86.94 97 MET A O 1
ATOM 786 N N . LYS A 1 98 ? 9.647 -16.168 -15.662 1.00 87.50 98 LYS A N 1
ATOM 787 C CA . LYS A 1 98 ? 9.212 -17.522 -16.069 1.00 87.50 98 LYS A CA 1
ATOM 788 C C . LYS A 1 98 ? 8.689 -18.369 -14.912 1.00 87.50 98 LYS A C 1
ATOM 790 O O . LYS A 1 98 ? 7.937 -19.306 -15.154 1.00 87.50 98 LYS A O 1
ATOM 795 N N . ASN A 1 99 ? 9.106 -18.062 -13.686 1.00 87.56 99 ASN A N 1
ATOM 796 C CA . ASN A 1 99 ? 8.746 -18.823 -12.491 1.00 87.56 99 ASN A CA 1
ATOM 797 C C . ASN A 1 99 ? 7.654 -18.135 -11.658 1.00 87.56 99 ASN A C 1
ATOM 799 O O . ASN A 1 99 ? 7.325 -18.608 -10.573 1.00 87.56 99 ASN A O 1
ATOM 803 N N . VAL A 1 100 ? 7.113 -17.010 -12.136 1.00 87.44 100 VAL A N 1
ATOM 804 C CA . VAL A 1 100 ? 6.064 -16.256 -11.448 1.00 87.44 100 VAL A CA 1
ATOM 805 C C . VAL A 1 100 ? 4.741 -16.494 -12.158 1.00 87.44 100 VAL A C 1
ATOM 807 O O . VAL A 1 100 ? 4.550 -16.091 -13.306 1.00 87.44 100 VAL A O 1
ATOM 810 N N . GLU A 1 101 ? 3.811 -17.131 -11.457 1.00 89.81 101 GLU A N 1
ATOM 811 C CA . GLU A 1 101 ? 2.441 -17.321 -11.924 1.00 89.81 101 GLU A CA 1
ATOM 812 C C . GLU A 1 101 ? 1.536 -16.225 -11.358 1.00 89.81 101 GLU A C 1
ATOM 814 O O . GLU A 1 101 ? 1.687 -15.798 -10.212 1.00 89.81 101 GLU A O 1
ATOM 819 N N . GLN A 1 102 ? 0.565 -15.787 -12.162 1.00 90.88 102 GLN A N 1
ATOM 820 C CA . GLN A 1 102 ? -0.407 -14.759 -11.783 1.00 90.88 102 GLN A CA 1
ATOM 821 C C . GLN A 1 102 ? -1.156 -15.107 -10.487 1.00 90.88 102 GLN A C 1
ATOM 823 O O . GLN A 1 102 ? -1.469 -14.220 -9.701 1.00 90.88 102 GLN A O 1
ATOM 828 N N . GLU A 1 103 ? -1.443 -16.388 -10.252 1.00 90.12 103 GLU A N 1
ATOM 829 C CA . GLU A 1 103 ? -2.193 -16.837 -9.077 1.00 90.12 103 GLU A CA 1
ATOM 830 C C . GLU A 1 103 ? -1.470 -16.539 -7.755 1.00 90.12 103 GLU A C 1
ATOM 832 O O . GLU A 1 103 ? -2.138 -16.273 -6.753 1.00 90.12 103 GLU A O 1
ATOM 837 N N . TYR A 1 104 ? -0.131 -16.495 -7.769 1.00 90.50 104 TYR A N 1
ATOM 838 C CA . TYR A 1 104 ? 0.692 -16.162 -6.603 1.00 90.50 104 TYR A CA 1
ATOM 839 C C . TYR A 1 104 ? 0.749 -14.662 -6.298 1.00 90.50 104 TYR A C 1
ATOM 841 O O . TYR A 1 104 ? 1.280 -14.275 -5.255 1.00 90.50 104 TYR A O 1
ATOM 849 N N . LEU A 1 105 ? 0.227 -13.811 -7.185 1.00 92.44 105 LEU A N 1
ATOM 850 C CA . LEU A 1 105 ? 0.143 -12.375 -6.956 1.00 92.44 105 LEU A CA 1
ATOM 851 C C . LEU A 1 105 ? -1.198 -12.054 -6.286 1.00 92.44 105 LEU A C 1
ATOM 853 O O . LEU A 1 105 ? -2.247 -12.259 -6.902 1.00 92.44 105 LEU A O 1
ATOM 857 N N . PRO A 1 106 ? -1.196 -11.579 -5.027 1.00 95.44 106 PRO A N 1
ATOM 858 C CA . PRO A 1 106 ? -2.434 -11.267 -4.330 1.00 95.44 106 PRO A CA 1
ATOM 859 C C . PRO A 1 106 ? -3.117 -10.054 -4.961 1.00 95.44 106 PRO A C 1
ATOM 861 O O . PRO A 1 106 ? -2.447 -9.145 -5.458 1.00 95.44 106 PRO A O 1
ATOM 864 N N . GLU A 1 107 ? -4.444 -10.004 -4.862 1.00 97.50 107 GLU A N 1
ATOM 865 C CA . GLU A 1 107 ? -5.173 -8.761 -5.106 1.00 97.50 107 GLU A CA 1
ATOM 866 C C . GLU A 1 107 ? -4.704 -7.687 -4.115 1.00 97.50 107 GLU A C 1
ATOM 868 O O . GLU A 1 107 ? -4.276 -7.987 -2.992 1.00 97.50 107 GLU A O 1
ATOM 873 N N . SER A 1 108 ? -4.766 -6.421 -4.519 1.00 98.38 108 SER A N 1
ATOM 874 C CA . SER A 1 108 ? -4.348 -5.324 -3.652 1.00 98.38 108 SER A CA 1
ATOM 875 C C . SER A 1 108 ? -5.154 -4.044 -3.846 1.00 98.38 108 SER A C 1
ATOM 877 O O . SER A 1 108 ? -5.715 -3.783 -4.90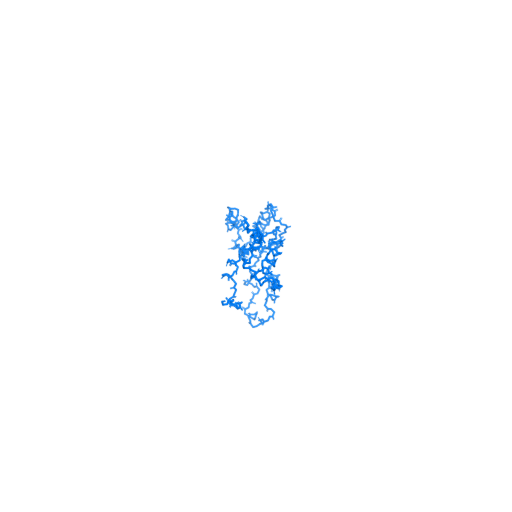8 1.00 98.38 108 SER A O 1
ATOM 879 N N . PHE A 1 109 ? -5.185 -3.208 -2.812 1.00 98.56 109 PHE A N 1
ATOM 880 C CA . PHE A 1 109 ? -5.506 -1.794 -2.945 1.00 98.56 109 PHE A CA 1
ATOM 881 C C . PHE A 1 109 ? -4.219 -0.979 -2.934 1.00 98.56 109 PHE A C 1
ATOM 883 O O . PHE A 1 109 ? -3.509 -0.919 -1.926 1.00 98.56 109 PHE A O 1
ATOM 890 N N . ARG A 1 110 ? -3.938 -0.303 -4.047 1.00 97.38 110 ARG A N 1
ATOM 891 C CA . ARG A 1 110 ? -2.901 0.725 -4.124 1.00 97.38 110 ARG A CA 1
ATOM 892 C C . ARG A 1 110 ? -3.510 2.053 -3.703 1.00 97.38 110 ARG A C 1
ATOM 894 O O . ARG A 1 110 ? -4.395 2.580 -4.380 1.00 97.38 110 ARG A O 1
ATOM 901 N N . THR A 1 111 ? -3.030 2.576 -2.583 1.00 98.25 111 THR A N 1
ATOM 902 C CA . THR A 1 111 ? -3.589 3.767 -1.949 1.00 98.25 111 THR A CA 1
ATOM 903 C C . THR A 1 111 ? -2.600 4.912 -2.047 1.00 98.25 111 THR A C 1
ATOM 905 O O . THR A 1 111 ? -1.492 4.835 -1.516 1.00 98.25 111 THR A O 1
ATOM 908 N N . THR A 1 112 ? -3.006 5.964 -2.748 1.00 96.94 112 THR A N 1
ATOM 909 C CA . THR A 1 112 ? -2.256 7.210 -2.871 1.00 96.94 112 THR A CA 1
ATOM 910 C C . THR A 1 112 ? -2.666 8.143 -1.747 1.00 96.94 112 THR A C 1
ATOM 912 O O . THR A 1 112 ? -3.855 8.406 -1.563 1.00 96.94 112 THR A O 1
ATOM 915 N N . VAL A 1 113 ? -1.682 8.678 -1.045 1.00 95.38 113 VAL A N 1
ATOM 916 C CA . VAL A 1 113 ? -1.841 9.721 -0.029 1.00 95.38 113 VAL A CA 1
ATOM 917 C C . VAL A 1 113 ? -1.094 10.982 -0.448 1.00 95.38 113 VAL A C 1
ATOM 919 O O . VAL A 1 113 ? -0.263 10.939 -1.358 1.00 95.38 113 VAL A O 1
ATOM 922 N N . SER A 1 114 ? -1.437 12.107 0.177 1.00 92.88 114 SER A N 1
ATOM 923 C CA . SER A 1 114 ? -0.967 13.445 -0.202 1.00 92.88 114 SER A CA 1
ATOM 924 C C . SER A 1 114 ? 0.551 13.545 -0.318 1.00 92.88 114 SER A C 1
ATOM 926 O O . SER A 1 114 ? 1.047 14.124 -1.283 1.00 92.88 114 SER A O 1
ATOM 928 N N . ASP A 1 115 ? 1.272 12.954 0.634 1.00 90.62 115 ASP A N 1
ATOM 929 C CA . ASP A 1 115 ? 2.719 13.078 0.777 1.00 90.62 115 ASP A CA 1
ATOM 930 C C . ASP A 1 115 ? 3.294 11.997 1.717 1.00 90.62 115 ASP A C 1
ATOM 932 O O . ASP A 1 115 ? 2.581 11.171 2.303 1.00 90.62 115 ASP A O 1
ATOM 936 N N . TYR A 1 116 ? 4.621 11.987 1.855 1.00 89.25 116 TYR A N 1
ATOM 937 C CA . TYR A 1 116 ? 5.343 11.035 2.706 1.00 89.25 116 TYR A CA 1
ATOM 938 C C . TYR A 1 116 ? 5.176 11.280 4.212 1.00 89.25 116 TYR A C 1
ATOM 940 O O . TYR A 1 116 ? 5.358 10.345 4.999 1.00 89.25 116 TYR A O 1
ATOM 948 N N . THR A 1 117 ? 4.833 12.500 4.636 1.00 90.44 117 THR A N 1
ATOM 949 C CA . THR A 1 117 ? 4.544 12.783 6.049 1.00 90.44 117 THR A CA 1
ATOM 950 C C . THR A 1 117 ? 3.224 12.135 6.438 1.00 90.44 117 THR A C 1
ATOM 952 O O . THR A 1 117 ? 3.199 11.388 7.415 1.00 90.44 117 THR A O 1
ATOM 955 N N . ALA A 1 118 ? 2.185 12.290 5.618 1.00 92.38 118 ALA A N 1
ATOM 956 C CA . ALA A 1 118 ? 0.894 11.635 5.806 1.00 92.38 118 ALA A CA 1
ATOM 957 C C . ALA A 1 118 ? 1.006 10.100 5.837 1.00 92.38 118 ALA A C 1
ATOM 959 O O . ALA A 1 118 ? 0.428 9.453 6.712 1.00 92.38 118 ALA A O 1
ATOM 960 N N . VAL A 1 119 ? 1.807 9.491 4.946 1.00 93.69 119 VAL A N 1
ATOM 961 C CA . VAL A 1 119 ? 2.103 8.041 5.022 1.00 93.69 119 VAL A CA 1
ATOM 962 C C . VAL A 1 119 ? 2.674 7.664 6.377 1.00 93.69 119 VAL A C 1
ATOM 964 O O . VAL A 1 119 ? 2.255 6.666 6.961 1.00 93.69 119 VAL A O 1
ATOM 967 N N . ARG A 1 120 ? 3.683 8.408 6.839 1.00 92.94 120 ARG A N 1
ATOM 968 C CA . ARG A 1 120 ? 4.392 8.099 8.080 1.00 92.94 120 ARG A CA 1
ATOM 969 C C . ARG A 1 120 ? 3.453 8.202 9.273 1.00 92.94 120 ARG A C 1
ATOM 971 O O . ARG A 1 120 ? 3.423 7.296 10.097 1.00 92.94 120 ARG A O 1
ATOM 978 N N . GLU A 1 121 ? 2.668 9.272 9.331 1.00 93.94 121 GLU A N 1
ATOM 979 C CA . GLU A 1 121 ? 1.682 9.483 10.387 1.00 93.94 121 GLU A CA 1
ATOM 980 C C . GLU A 1 121 ? 0.627 8.377 10.394 1.00 93.94 121 GLU A C 1
ATOM 982 O O . GLU A 1 121 ? 0.357 7.806 11.450 1.00 93.94 121 GLU A O 1
ATOM 987 N N . LEU A 1 122 ? 0.100 7.996 9.224 1.00 95.12 122 LEU A N 1
ATOM 988 C CA . LEU A 1 122 ? -0.828 6.875 9.106 1.00 95.12 122 LEU A CA 1
ATOM 989 C C . LEU A 1 122 ? -0.185 5.566 9.578 1.00 95.12 122 LEU A C 1
ATOM 991 O O . LEU A 1 122 ? -0.760 4.900 10.438 1.00 95.12 122 LEU A O 1
ATOM 995 N N . ARG A 1 123 ? 1.001 5.218 9.063 1.00 95.62 123 ARG A N 1
ATOM 996 C CA . ARG A 1 123 ? 1.756 4.000 9.410 1.00 95.62 123 ARG A CA 1
ATOM 997 C C . ARG A 1 123 ? 1.986 3.877 10.914 1.00 95.62 123 ARG A C 1
ATOM 999 O O . ARG A 1 123 ? 1.832 2.795 11.471 1.00 95.62 123 ARG A O 1
ATOM 1006 N N . ASP A 1 124 ? 2.352 4.978 11.561 1.00 95.19 124 ASP A N 1
ATOM 1007 C CA . ASP A 1 124 ? 2.732 4.991 12.974 1.00 95.19 124 ASP A CA 1
ATOM 1008 C C . ASP A 1 124 ? 1.506 5.140 13.909 1.00 95.19 124 ASP A C 1
ATOM 1010 O O . ASP A 1 124 ? 1.636 5.110 15.137 1.00 95.19 124 ASP A O 1
ATOM 1014 N N . SER A 1 125 ? 0.298 5.263 13.345 1.00 95.88 125 SER A N 1
ATOM 1015 C CA . SER A 1 125 ? -0.954 5.435 14.085 1.00 95.88 125 SER A CA 1
ATOM 1016 C C . SER A 1 125 ? -1.615 4.118 14.516 1.00 95.88 125 SER A C 1
ATOM 1018 O O . SER A 1 125 ? -1.275 3.018 14.077 1.00 95.88 125 SER A O 1
ATOM 1020 N N . GLN A 1 126 ? -2.642 4.232 15.365 1.00 96.94 126 GLN A N 1
ATOM 1021 C CA . GLN A 1 126 ? -3.538 3.112 15.664 1.00 96.94 126 GLN A CA 1
ATOM 1022 C C . GLN A 1 126 ? -4.366 2.694 14.437 1.00 96.94 126 GLN A C 1
ATOM 1024 O O . GLN A 1 126 ? -4.650 1.512 14.283 1.00 96.94 126 GLN A O 1
ATOM 1029 N N . ALA A 1 127 ? -4.681 3.625 13.531 1.00 95.81 127 ALA A N 1
ATOM 1030 C CA . ALA A 1 127 ? -5.470 3.333 12.339 1.00 95.81 127 ALA A CA 1
ATOM 1031 C C . ALA A 1 127 ? -4.765 2.326 11.413 1.00 95.81 127 ALA A C 1
ATOM 1033 O O . ALA A 1 127 ? -5.428 1.458 10.857 1.00 95.81 127 ALA A O 1
ATOM 1034 N N . ALA A 1 128 ? -3.432 2.372 11.295 1.00 96.62 128 ALA A N 1
ATOM 1035 C CA . ALA A 1 128 ? -2.686 1.362 10.538 1.00 96.62 128 ALA A CA 1
ATOM 1036 C C . ALA A 1 128 ? -2.776 -0.036 11.166 1.00 96.62 128 ALA A C 1
ATOM 1038 O O . ALA A 1 128 ? -2.906 -1.020 10.445 1.00 96.62 128 ALA A O 1
ATOM 1039 N N . LYS A 1 129 ? -2.770 -0.136 12.498 1.00 97.31 129 LYS A N 1
ATOM 1040 C CA . LYS A 1 129 ? -2.946 -1.422 13.192 1.00 97.31 129 LYS A CA 1
ATOM 1041 C C . LYS A 1 129 ? -4.360 -1.961 13.014 1.00 97.31 129 LYS A C 1
ATOM 1043 O O . LYS A 1 129 ? -4.543 -3.159 12.828 1.00 97.31 129 LYS A O 1
ATOM 1048 N N . ASP A 1 130 ? -5.349 -1.073 13.060 1.00 96.81 130 ASP A N 1
ATOM 1049 C CA . ASP A 1 130 ? -6.743 -1.437 12.828 1.00 96.81 130 ASP A CA 1
ATOM 1050 C C . ASP A 1 130 ? -6.935 -1.918 11.382 1.00 96.81 130 ASP A C 1
ATOM 1052 O O . ASP A 1 130 ? -7.604 -2.925 11.170 1.00 96.81 130 ASP A O 1
ATOM 1056 N N . LEU A 1 131 ? -6.292 -1.254 10.412 1.00 98.00 131 LEU A N 1
ATOM 1057 C CA . LEU A 1 131 ? -6.245 -1.657 9.005 1.00 98.00 131 LEU A CA 1
ATOM 1058 C C . LEU A 1 131 ? -5.617 -3.043 8.823 1.00 98.00 131 LEU A C 1
ATOM 1060 O O . LEU A 1 131 ? -6.192 -3.883 8.138 1.00 98.00 131 LEU A O 1
ATOM 1064 N N . GLU A 1 132 ? -4.460 -3.295 9.437 1.00 97.75 132 GLU A N 1
ATOM 1065 C CA . GLU A 1 132 ? -3.791 -4.604 9.399 1.00 97.75 132 GLU A CA 1
ATOM 1066 C C . GLU A 1 132 ? -4.643 -5.725 10.009 1.00 97.75 132 GLU A C 1
ATOM 1068 O O . GLU A 1 132 ? -4.488 -6.882 9.632 1.00 97.75 132 GLU A O 1
ATOM 1073 N N . ALA A 1 133 ? -5.548 -5.392 10.932 1.00 98.00 133 ALA A N 1
ATOM 1074 C CA . ALA A 1 133 ? -6.456 -6.336 11.575 1.00 98.00 133 ALA A CA 1
ATOM 1075 C C . ALA A 1 133 ? -7.818 -6.479 10.864 1.00 98.00 133 ALA A C 1
ATOM 1077 O O . ALA A 1 133 ? -8.675 -7.229 11.343 1.00 98.00 133 ALA A O 1
ATOM 1078 N N . MET A 1 134 ? -8.064 -5.759 9.762 1.00 98.06 134 MET A N 1
ATOM 1079 C CA . MET A 1 134 ? -9.340 -5.843 9.048 1.00 98.06 134 MET A CA 1
ATOM 1080 C C . MET A 1 134 ? -9.525 -7.220 8.387 1.00 98.06 134 MET A C 1
ATOM 1082 O O . MET A 1 134 ? -8.582 -7.753 7.802 1.00 98.06 134 MET A O 1
ATOM 1086 N N . PRO A 1 135 ? -10.746 -7.787 8.400 1.00 98.00 135 PRO A N 1
ATOM 1087 C CA . PRO A 1 135 ? -11.040 -9.015 7.666 1.00 98.00 135 PRO A CA 1
ATOM 1088 C C . PRO A 1 135 ? -10.701 -8.899 6.172 1.00 98.00 135 PRO A C 1
ATOM 1090 O O . PRO A 1 135 ? -11.037 -7.898 5.532 1.00 98.00 135 PRO A O 1
ATOM 1093 N N . GLY A 1 136 ? -10.034 -9.922 5.634 1.00 97.25 136 GLY A N 1
ATOM 1094 C CA . GLY A 1 136 ? -9.577 -9.982 4.244 1.00 97.25 136 GLY A CA 1
ATOM 1095 C C . GLY A 1 136 ? -8.285 -9.209 3.953 1.00 97.25 136 GLY A C 1
ATOM 1096 O O . GLY A 1 136 ? -7.854 -9.186 2.799 1.00 97.25 136 GLY A O 1
ATOM 1097 N N . VAL A 1 137 ? -7.665 -8.564 4.953 1.00 98.31 137 VAL A N 1
ATOM 1098 C CA . VAL A 1 137 ? -6.344 -7.935 4.815 1.00 98.31 137 VAL A CA 1
ATOM 1099 C C . VAL A 1 137 ? -5.252 -8.939 5.162 1.00 98.31 137 VAL A C 1
ATOM 1101 O O . VAL A 1 137 ? -5.087 -9.338 6.311 1.00 98.31 137 VAL A O 1
ATOM 1104 N N . ARG A 1 138 ? -4.420 -9.251 4.167 1.00 97.56 138 ARG A N 1
ATOM 1105 C CA . ARG A 1 138 ? -3.236 -10.099 4.327 1.00 97.56 138 ARG A CA 1
ATOM 1106 C C . ARG A 1 138 ? -2.051 -9.331 4.891 1.00 97.56 138 ARG A C 1
ATOM 1108 O O . ARG A 1 138 ? -1.314 -9.825 5.743 1.00 97.56 138 ARG A O 1
ATOM 1115 N N . LYS A 1 139 ? -1.772 -8.159 4.311 1.00 97.44 139 LYS A N 1
ATOM 1116 C CA . LYS A 1 139 ? -0.581 -7.367 4.638 1.00 97.44 139 LYS A CA 1
ATOM 1117 C C . LYS A 1 139 ? -0.712 -5.929 4.174 1.00 97.44 139 LYS A C 1
ATOM 1119 O O . LYS A 1 139 ? -1.077 -5.677 3.030 1.00 97.44 139 LYS A O 1
ATOM 1124 N N . VAL A 1 140 ? -0.266 -4.999 5.008 1.00 98.00 140 VAL A N 1
ATOM 1125 C CA . VAL A 1 140 ? -0.056 -3.607 4.611 1.00 98.00 140 VAL A CA 1
ATOM 1126 C C . VAL A 1 140 ? 1.435 -3.370 4.371 1.00 98.00 140 VAL A C 1
ATOM 1128 O O . VAL A 1 140 ? 2.290 -3.793 5.149 1.00 98.00 140 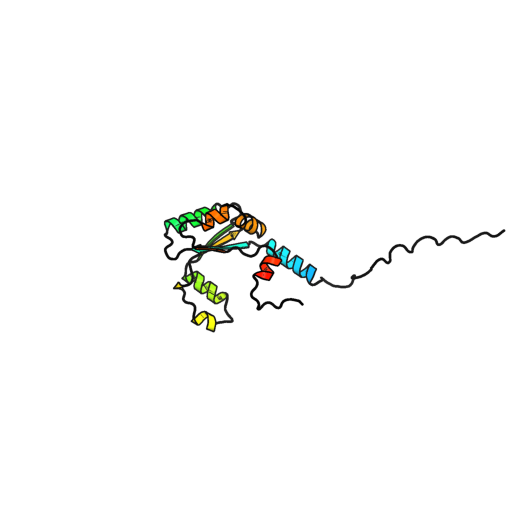VAL A O 1
ATOM 1131 N N . VAL A 1 141 ? 1.769 -2.734 3.251 1.00 95.94 141 VAL A N 1
ATOM 1132 C CA . VAL A 1 141 ? 3.139 -2.376 2.878 1.00 95.94 141 VAL A CA 1
ATOM 1133 C C . VAL A 1 141 ? 3.211 -0.876 2.660 1.00 95.94 141 VAL A C 1
ATOM 1135 O O . VAL A 1 141 ? 2.751 -0.353 1.644 1.00 95.94 141 VAL A O 1
ATOM 1138 N N . PHE A 1 142 ? 3.831 -0.201 3.621 1.00 94.75 142 PHE A N 1
ATOM 1139 C CA . PHE A 1 142 ? 4.187 1.206 3.525 1.00 94.75 142 PHE A CA 1
ATOM 1140 C C . PHE A 1 142 ? 5.558 1.373 2.856 1.00 94.75 142 PHE A C 1
ATOM 1142 O O . PHE A 1 142 ? 6.433 0.516 3.032 1.00 94.75 142 PHE A O 1
ATOM 1149 N N . PRO A 1 143 ? 5.774 2.461 2.099 1.00 90.06 143 PRO A N 1
ATOM 1150 C CA . PRO A 1 143 ? 7.113 2.826 1.669 1.00 90.06 143 PRO A CA 1
ATOM 1151 C C . PRO A 1 143 ? 7.968 3.193 2.890 1.00 90.06 143 PRO A C 1
ATOM 1153 O O . PRO A 1 143 ? 7.455 3.546 3.955 1.00 90.06 143 PRO A O 1
ATOM 1156 N N . CYS A 1 144 ? 9.287 3.131 2.730 1.00 87.69 144 CYS A N 1
ATOM 1157 C CA . CYS A 1 144 ? 10.192 3.741 3.696 1.00 87.69 144 CYS A CA 1
ATOM 1158 C C . CYS A 1 144 ? 9.950 5.259 3.745 1.00 87.69 144 CYS A C 1
ATOM 1160 O O . CYS A 1 144 ? 9.618 5.870 2.729 1.00 87.69 144 CYS A O 1
ATOM 1162 N N . THR A 1 145 ? 10.093 5.863 4.925 1.00 85.19 145 THR A N 1
ATOM 1163 C CA . THR A 1 145 ? 9.758 7.290 5.140 1.00 85.19 145 THR A CA 1
ATOM 1164 C C . THR A 1 145 ? 10.941 8.122 5.632 1.00 85.19 145 THR A C 1
ATOM 1166 O O . THR A 1 145 ? 10.812 9.331 5.821 1.00 85.19 145 THR A O 1
ATOM 1169 N N . THR A 1 146 ? 12.102 7.494 5.832 1.00 81.38 146 THR A N 1
ATOM 1170 C CA . THR A 1 146 ? 13.366 8.164 6.161 1.00 81.38 146 THR A CA 1
ATOM 1171 C C . THR A 1 146 ? 14.491 7.657 5.269 1.00 81.38 146 THR A C 1
ATOM 1173 O O . THR A 1 146 ? 14.433 6.544 4.742 1.00 81.38 146 THR A O 1
ATOM 1176 N N . VAL A 1 147 ? 15.535 8.470 5.113 1.00 78.81 147 VAL A N 1
ATOM 1177 C CA . VAL A 1 147 ? 16.706 8.131 4.294 1.00 78.81 147 VAL A CA 1
ATOM 1178 C C . VAL A 1 147 ? 17.389 6.871 4.813 1.00 78.81 147 VAL A C 1
ATOM 1180 O O . VAL A 1 147 ? 17.740 5.993 4.029 1.00 78.81 147 VAL A O 1
ATOM 1183 N N . GLU A 1 148 ? 17.550 6.759 6.128 1.00 81.31 148 GLU A N 1
ATOM 1184 C CA . GLU A 1 148 ? 18.152 5.604 6.790 1.00 81.31 148 GLU A CA 1
ATOM 1185 C C . GLU A 1 148 ? 17.311 4.343 6.566 1.00 81.31 148 GLU A C 1
ATOM 1187 O O . GLU A 1 148 ? 17.843 3.318 6.150 1.00 81.31 148 GLU A O 1
ATOM 1192 N N . GLU A 1 149 ? 15.989 4.433 6.748 1.00 83.25 149 GLU A N 1
ATOM 1193 C CA . GLU A 1 149 ? 15.078 3.308 6.524 1.00 83.25 149 GLU A CA 1
ATOM 1194 C C . GLU A 1 149 ? 15.120 2.844 5.063 1.00 83.25 149 GLU A C 1
ATOM 1196 O O . GLU A 1 149 ? 15.185 1.644 4.786 1.00 83.25 149 GLU A O 1
ATOM 1201 N N . CYS A 1 150 ? 15.099 3.790 4.121 1.00 81.94 150 CYS A N 1
ATOM 1202 C CA . CYS A 1 150 ? 15.188 3.488 2.699 1.00 81.94 150 CYS A CA 1
ATOM 1203 C C . CYS A 1 150 ? 16.534 2.863 2.333 1.00 81.94 150 CYS A C 1
ATOM 1205 O O . CYS A 1 150 ? 16.569 1.921 1.546 1.00 81.94 150 CYS A O 1
ATOM 1207 N N . ARG A 1 151 ? 17.635 3.347 2.921 1.00 78.06 151 ARG A N 1
ATOM 1208 C CA . ARG A 1 151 ? 18.979 2.798 2.712 1.00 78.06 151 ARG A CA 1
ATOM 1209 C C . ARG A 1 151 ? 19.072 1.351 3.184 1.00 78.06 151 ARG A C 1
ATOM 1211 O O . ARG A 1 151 ? 19.619 0.524 2.462 1.00 78.06 151 ARG A O 1
ATOM 1218 N N . ASP A 1 152 ? 18.524 1.042 4.354 1.00 80.94 152 ASP A N 1
ATOM 1219 C CA . ASP A 1 152 ? 18.589 -0.304 4.932 1.00 80.94 152 ASP A CA 1
ATOM 1220 C C . ASP A 1 152 ? 17.673 -1.302 4.213 1.00 80.94 152 ASP A C 1
ATOM 1222 O O . ASP A 1 152 ? 17.960 -2.499 4.170 1.00 80.94 152 ASP A O 1
ATOM 1226 N N . LYS A 1 153 ? 16.568 -0.820 3.633 1.00 75.88 153 LYS A N 1
ATOM 1227 C CA . LYS A 1 153 ? 15.620 -1.638 2.861 1.00 75.88 153 LYS A CA 1
ATOM 1228 C C . LYS A 1 153 ? 15.955 -1.721 1.370 1.00 75.88 153 LYS A C 1
ATOM 1230 O O . LYS A 1 153 ? 15.348 -2.538 0.675 1.00 75.88 153 LYS A O 1
ATOM 1235 N N . ALA A 1 154 ? 16.876 -0.898 0.866 1.00 66.94 154 ALA A N 1
ATOM 1236 C CA . ALA A 1 154 ? 17.270 -0.929 -0.534 1.00 66.94 154 ALA A CA 1
ATOM 1237 C C . ALA A 1 154 ? 17.905 -2.289 -0.879 1.00 66.94 154 ALA A C 1
ATOM 1239 O O . ALA A 1 154 ? 18.733 -2.798 -0.116 1.00 66.94 154 ALA A O 1
ATOM 1240 N N . PRO A 1 155 ? 17.551 -2.898 -2.025 1.00 57.41 155 PRO A N 1
ATOM 1241 C CA . PRO A 1 155 ? 18.201 -4.122 -2.464 1.00 57.41 155 PRO A CA 1
ATOM 1242 C C . PRO A 1 155 ? 19.713 -3.888 -2.602 1.00 57.41 155 PRO A C 1
ATOM 1244 O O . PRO A 1 155 ? 20.154 -2.858 -3.114 1.00 5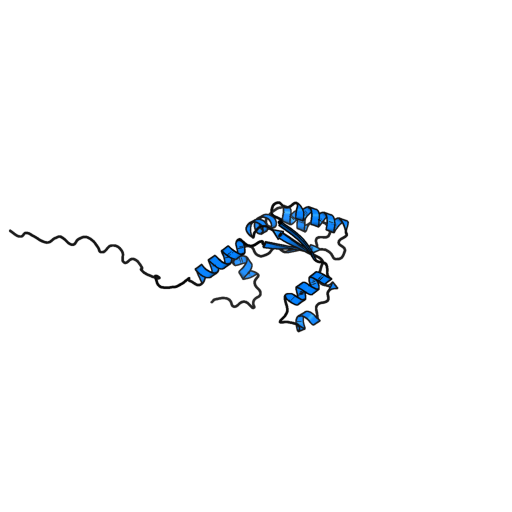7.41 155 PRO A O 1
ATOM 1247 N N . SER A 1 156 ? 20.512 -4.867 -2.167 1.00 53.44 156 SER A N 1
ATOM 1248 C CA . SER A 1 156 ? 21.984 -4.802 -2.071 1.00 53.44 156 SER A CA 1
ATOM 1249 C C . SER A 1 156 ? 22.718 -4.503 -3.388 1.00 53.44 156 SER A C 1
ATOM 1251 O O . SER A 1 156 ? 23.929 -4.288 -3.376 1.00 53.44 156 SER A O 1
ATOM 1253 N N . ALA A 1 157 ? 21.996 -4.482 -4.511 1.00 47.38 157 ALA A N 1
ATOM 1254 C CA . ALA A 1 157 ? 22.483 -4.125 -5.836 1.00 47.38 157 ALA A CA 1
ATOM 1255 C C . ALA A 1 157 ? 22.752 -2.617 -6.018 1.00 47.38 157 ALA A C 1
ATOM 1257 O O . ALA A 1 157 ? 23.382 -2.240 -7.004 1.00 47.38 157 ALA A O 1
ATOM 1258 N N . VAL A 1 158 ? 22.318 -1.751 -5.092 1.00 48.03 158 VAL A N 1
ATOM 1259 C CA . VAL A 1 158 ? 22.702 -0.329 -5.100 1.00 48.03 158 VAL A CA 1
ATOM 1260 C C . VAL A 1 158 ? 24.101 -0.184 -4.475 1.00 48.03 158 VAL A C 1
ATOM 1262 O O . VAL A 1 158 ? 24.277 -0.539 -3.305 1.00 48.03 158 VAL A O 1
ATOM 1265 N N . PRO A 1 159 ? 25.116 0.322 -5.205 1.00 41.81 159 PRO A N 1
ATOM 1266 C CA . PRO A 1 159 ? 26.460 0.498 -4.664 1.00 41.81 159 PRO A CA 1
ATOM 1267 C C . PRO A 1 159 ? 26.435 1.410 -3.434 1.00 41.81 159 PRO A C 1
ATOM 1269 O O . PRO A 1 159 ? 25.955 2.541 -3.499 1.00 41.81 159 PRO A O 1
ATOM 1272 N N . ARG A 1 160 ? 26.967 0.925 -2.308 1.00 49.66 160 ARG A N 1
ATOM 1273 C CA . ARG A 1 160 ? 27.157 1.749 -1.109 1.00 49.66 160 ARG A CA 1
ATOM 1274 C C . ARG A 1 160 ? 28.338 2.697 -1.343 1.00 49.66 160 ARG A C 1
ATOM 1276 O O . ARG A 1 160 ? 29.416 2.194 -1.670 1.00 49.66 160 ARG A O 1
ATOM 1283 N N . PRO A 1 161 ? 28.181 4.024 -1.188 1.00 45.09 161 PRO A N 1
ATOM 1284 C CA . PRO A 1 161 ? 29.338 4.903 -1.122 1.00 45.09 161 PRO A CA 1
ATOM 1285 C C . PRO A 1 161 ? 30.173 4.516 0.106 1.00 45.09 161 PRO A C 1
ATOM 1287 O O . PRO A 1 161 ? 29.627 4.289 1.187 1.00 45.09 161 PRO A O 1
ATOM 1290 N N . SER A 1 162 ? 31.474 4.350 -0.125 1.00 52.97 162 SER A N 1
ATOM 1291 C CA . SER A 1 162 ? 32.502 4.005 0.866 1.00 52.97 162 SER A CA 1
ATOM 1292 C C . SER A 1 162 ? 32.746 5.114 1.875 1.00 52.97 162 SER A C 1
ATOM 1294 O O . SER A 1 162 ? 32.800 6.275 1.409 1.00 52.97 162 SER A O 1
#

Radius of gyration: 26.93 Å; chains: 1; bounding box: 78×84×38 Å

pLDDT: mean 82.13, std 18.16, range [38.53, 98.56]

Secondary structure (DSSP, 8-state):
---------S-----S----S--SS-HHHHHHHHHHHHHTSPEEEEEEEPTT--HHHHHHHHHHHTTSTTEEEEEEE-HHHHHHHHHHH-TT-HHHHTT--GGGS--EEEEEES-HHHHHHHHHSHHHHHHHTSTTEEEEEPPP-SHHHHHHHS-TTSPPP-

Sequence (162 aa):
MRTLKIIFAALVTLAVVTGCGLFKDTPEEKFQKEIEEILEKPAVFTVFLDDEATEPERTALRSWLEKQPDVVAVAFEDKAAAYERFKQLWPDDPDFMKNVEQEYLPESFRTTVSDYTAVRELRDSQAAKDLEAMPGVRKVVFPCTTVEECRDKAPSAVPRPS

InterPro domains:
  IPR040690 FtsX, extracellular domain [PF18075] (45-147)

Foldseek 3Di:
DDDDDPPDPDDPPDPPDPDDPDDDQDPVNVVVVVVVVQQQDWFKKKWFFDPPQDPVLVVVLQVLLVPQPFWDDKDKQQLVNQLVVVCVVPVPCVVVNVPDDSSPRTIMIIIIGRGLVSLVPCCVDVVVVVSCVRHGTPDIGGDDSDPVSCVVPPPPPPDDDD